Protein AF-0000000072867575 (afdb_homodimer)

Foldseek 3Di:
DAQQAQAAQAPRHGDALQRQQWWQFPVGRIHGNCCCVPPVVQADPPPRGGIDGDDRDDPVVCVVVNHHDDHHHDD/DAQQAQAAQAPRHGDALQRQQWWQFPVGRIHGNCCCVPPVNQADPPPRGGIDGDDRDDPVVCVVVNHHPDHHHDD

Organism: Klebsiella pneumoniae subsp. ozaenae (NCBI:txid574)

Solvent-accessible surface area (backbone atoms only — not comparable to full-atom values): 8091 Å² total; per-residue (Å²): 103,63,54,47,50,32,21,12,22,81,81,59,48,81,29,59,57,72,36,86,45,31,23,20,28,40,64,54,54,34,30,34,51,64,49,32,62,73,73,41,66,41,32,35,89,86,78,63,21,41,49,28,61,42,43,35,53,42,70,76,55,33,75,81,56,61,60,40,83,64,75,53,67,67,128,105,63,53,46,51,32,21,12,23,81,81,58,48,82,28,58,58,72,36,86,46,32,24,22,27,39,64,55,54,33,30,35,50,64,50,32,61,73,72,41,67,41,32,36,88,87,77,62,20,40,50,28,62,42,43,36,55,42,71,76,55,35,76,81,57,58,61,40,81,65,74,54,65,67,127

InterPro domains:
  IPR010696 Protein of unknown function DUF1272 [PF06906] (1-57)

Structure (mmCIF, N/CA/C/O backbone):
data_AF-0000000072867575-model_v1
#
loop_
_entity.id
_entity.type
_entity.pdbx_description
1 polymer 'Uncharacterized protein conserved in bacteria'
#
loop_
_atom_site.group_PDB
_atom_site.id
_atom_site.type_symbol
_atom_site.label_atom_id
_atom_site.label_alt_id
_atom_site.label_comp_id
_atom_site.label_asym_id
_atom_site.label_entity_id
_atom_site.label_seq_id
_atom_site.pdbx_PDB_ins_code
_atom_site.Cartn_x
_atom_site.Cartn_y
_atom_site.Cartn_z
_atom_site.occupancy
_atom_site.B_iso_or_equiv
_atom_site.auth_seq_id
_atom_site.auth_comp_id
_atom_site.auth_asym_id
_atom_site.auth_atom_id
_atom_site.pdbx_PDB_model_num
ATOM 1 N N . MET A 1 1 ? -1.032 -6.367 6.516 1 96.62 1 MET A N 1
ATOM 2 C CA . MET A 1 1 ? -2.285 -5.688 6.207 1 96.62 1 MET A CA 1
ATOM 3 C C . MET A 1 1 ? -2.162 -4.188 6.438 1 96.62 1 MET A C 1
ATOM 5 O O . MET A 1 1 ? -1.555 -3.754 7.418 1 96.62 1 MET A O 1
ATOM 9 N N . LEU A 1 2 ? -2.773 -3.406 5.559 1 98.5 2 LEU A N 1
ATOM 10 C CA . LEU A 1 2 ? -2.684 -1.954 5.668 1 98.5 2 LEU A CA 1
ATOM 11 C C . LEU A 1 2 ? -3.559 -1.441 6.809 1 98.5 2 LEU A C 1
ATOM 13 O O . LEU A 1 2 ? -4.656 -1.958 7.035 1 98.5 2 LEU A O 1
ATOM 17 N N . GLU A 1 3 ? -3.16 -0.381 7.344 1 98.44 3 GLU A N 1
ATOM 18 C CA . GLU A 1 3 ? -3.91 0.26 8.414 1 98.44 3 GLU A CA 1
ATOM 19 C C . GLU A 1 3 ? -5.117 1.021 7.871 1 98.44 3 GLU A C 1
ATOM 21 O O . GLU A 1 3 ? -6.145 1.131 8.547 1 98.44 3 GLU A O 1
ATOM 26 N N . LEU A 1 4 ? -5.004 1.574 6.684 1 98.62 4 LEU A N 1
ATOM 27 C CA . LEU A 1 4 ? -6.02 2.445 6.105 1 98.62 4 LEU A CA 1
ATOM 28 C C . LEU A 1 4 ? -6.293 3.639 7.016 1 98.62 4 LEU A C 1
ATOM 30 O O . LEU A 1 4 ? -7.43 3.848 7.445 1 98.62 4 LEU A O 1
ATOM 34 N N . ARG A 1 5 ? -5.285 4.48 7.172 1 98.5 5 ARG A N 1
ATOM 35 C CA . ARG A 1 5 ? -5.402 5.637 8.055 1 98.5 5 ARG A CA 1
ATOM 36 C C . ARG A 1 5 ? -6.488 6.59 7.566 1 98.5 5 ARG A C 1
ATOM 38 O O . ARG A 1 5 ? -6.637 6.805 6.363 1 98.5 5 ARG A O 1
ATOM 45 N N . PRO A 1 6 ? -7.168 7.164 8.5 1 98.69 6 PRO A N 1
ATOM 46 C CA . PRO A 1 6 ? -8.461 7.77 8.156 1 98.69 6 PRO A CA 1
ATOM 47 C C . PRO A 1 6 ? -8.328 9.211 7.676 1 98.69 6 PRO A C 1
ATOM 49 O O . PRO A 1 6 ? -9.32 9.836 7.309 1 98.69 6 PRO A O 1
ATOM 52 N N . ASN A 1 7 ? -7.129 9.773 7.641 1 98.88 7 ASN A N 1
ATOM 53 C CA . ASN A 1 7 ? -7.035 11.188 7.27 1 98.88 7 ASN A CA 1
ATOM 54 C C . ASN A 1 7 ? -5.723 11.484 6.551 1 98.88 7 ASN A C 1
ATOM 56 O O . ASN A 1 7 ? -4.742 10.758 6.707 1 98.88 7 ASN A O 1
ATOM 60 N N . CYS A 1 8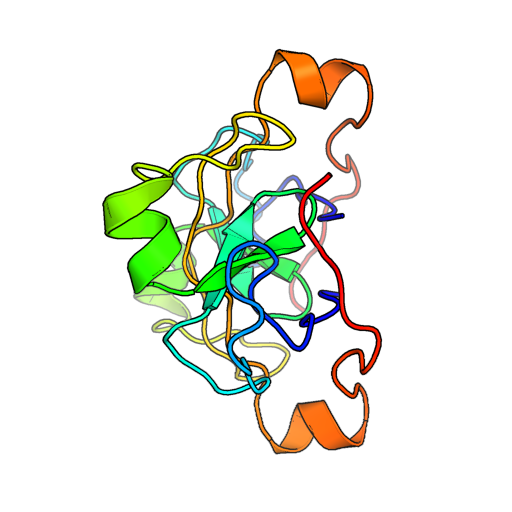 ? -5.746 12.586 5.758 1 98.81 8 CYS A N 1
ATOM 61 C CA . CYS A 1 8 ? -4.527 13.172 5.207 1 98.81 8 CYS A CA 1
ATOM 62 C C . CYS A 1 8 ? -3.654 13.758 6.312 1 98.81 8 CYS A C 1
ATOM 64 O O . CYS A 1 8 ? -4.109 14.602 7.086 1 98.81 8 CYS A O 1
ATOM 66 N N . GLU A 1 9 ? -2.525 13.383 6.324 1 98.62 9 GLU A N 1
ATOM 67 C CA . GLU A 1 9 ? -1.635 13.836 7.391 1 98.62 9 GLU A CA 1
ATOM 68 C C . GLU A 1 9 ? -1.229 15.297 7.184 1 98.62 9 GLU A C 1
ATOM 70 O O . GLU A 1 9 ? -0.688 15.93 8.094 1 98.62 9 GLU A O 1
ATOM 75 N N . CYS A 1 10 ? -1.498 15.805 6.031 1 97.94 10 CYS A N 1
ATOM 76 C CA . CYS A 1 10 ? -1.161 17.188 5.73 1 97.94 10 CYS A CA 1
ATOM 77 C C . CYS A 1 10 ? -2.311 18.125 6.094 1 97.94 10 CYS A C 1
ATOM 79 O O . CYS A 1 10 ? -2.133 19.062 6.875 1 97.94 10 CYS A O 1
ATOM 81 N N . CYS A 1 11 ? -3.48 17.922 5.59 1 98.31 11 CYS A N 1
ATOM 82 C CA . CYS A 1 11 ? -4.559 18.906 5.711 1 98.31 11 CYS A CA 1
ATOM 83 C C . CYS A 1 11 ? -5.691 18.359 6.574 1 98.31 11 CYS A C 1
ATOM 85 O O . CYS A 1 11 ? -6.707 19.031 6.766 1 98.31 11 CYS A O 1
ATOM 87 N N . ASP A 1 12 ? -5.688 17.109 7.012 1 98.38 12 ASP A N 1
ATOM 88 C CA . ASP A 1 12 ? -6.602 16.422 7.922 1 98.38 12 ASP A CA 1
ATOM 89 C C . ASP A 1 12 ? -7.922 16.094 7.227 1 98.38 12 ASP A C 1
ATOM 91 O O . ASP A 1 12 ? -8.922 15.797 7.883 1 98.38 12 ASP A O 1
ATOM 95 N N . LYS A 1 13 ? -7.941 16.25 5.949 1 98.44 13 LYS A N 1
ATOM 96 C CA . LYS A 1 13 ? -9.109 15.797 5.199 1 98.44 13 LYS A CA 1
ATOM 97 C C . LYS A 1 13 ? -9.438 14.344 5.523 1 98.44 13 LYS A C 1
ATOM 99 O O . LYS A 1 13 ? -8.539 13.508 5.629 1 98.44 13 LYS A O 1
ATOM 104 N N . ASP A 1 14 ? -10.789 14.062 5.695 1 98.69 14 ASP A N 1
ATOM 105 C CA . ASP A 1 14 ? -11.203 12.68 5.91 1 98.69 14 ASP A CA 1
ATOM 106 C C . ASP A 1 14 ? -10.922 11.82 4.68 1 98.69 14 ASP A C 1
ATOM 108 O O . ASP A 1 14 ? -11.25 12.211 3.557 1 98.69 14 ASP A O 1
ATOM 112 N N . LEU A 1 15 ? -10.352 10.703 4.906 1 98.75 15 LEU A N 1
ATOM 113 C CA . LEU A 1 15 ? -10.086 9.719 3.863 1 98.75 15 LEU A CA 1
ATOM 114 C C . LEU A 1 15 ? -10.641 8.352 4.25 1 98.75 15 LEU A C 1
ATOM 116 O O . LEU A 1 15 ? -9.906 7.496 4.75 1 98.75 15 LEU A O 1
ATOM 120 N N . PRO A 1 16 ? -11.953 8.172 4.008 1 98.12 16 PRO A N 1
ATOM 121 C CA . PRO A 1 16 ? -12.539 6.867 4.332 1 98.12 16 PRO A CA 1
ATOM 122 C C . PRO A 1 16 ? -11.859 5.715 3.59 1 98.12 16 PRO A C 1
ATOM 124 O O . PRO A 1 16 ? -11.117 5.945 2.631 1 98.12 16 PRO A O 1
ATOM 127 N N . PRO A 1 17 ? -12.047 4.492 4.051 1 97.38 17 PRO A N 1
ATOM 128 C CA . PRO A 1 17 ? -11.328 3.332 3.51 1 97.38 17 PRO A CA 1
ATOM 129 C C . PRO A 1 17 ? -11.578 3.129 2.018 1 97.38 17 PRO A C 1
ATOM 131 O O . PRO A 1 17 ? -10.727 2.566 1.32 1 97.38 17 PRO A O 1
ATOM 134 N N . ASP A 1 18 ? -12.664 3.615 1.521 1 96.38 18 ASP A N 1
ATOM 135 C CA . ASP A 1 18 ? -12.992 3.387 0.117 1 96.38 18 ASP A CA 1
ATOM 136 C C . ASP A 1 18 ? -12.664 4.617 -0.73 1 96.38 18 ASP A C 1
ATOM 138 O O . ASP A 1 18 ? -13.055 4.691 -1.897 1 96.38 18 ASP A O 1
ATOM 142 N N . SER A 1 19 ? -12.008 5.559 -0.121 1 97.19 19 SER A N 1
ATOM 143 C CA . SER A 1 19 ? -11.688 6.785 -0.849 1 97.19 19 SER A CA 1
ATOM 144 C C . SER A 1 19 ? -10.672 6.52 -1.956 1 97.19 19 SER A C 1
ATOM 146 O O . SER A 1 19 ? -9.609 5.945 -1.707 1 97.19 19 SER A O 1
ATOM 148 N N . P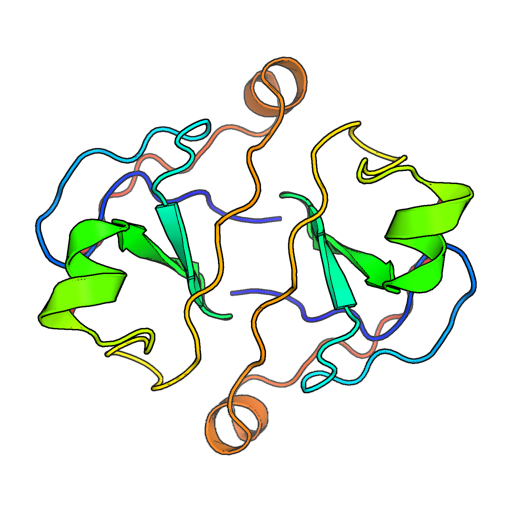RO A 1 20 ? -10.969 6.926 -3.152 1 96.75 20 PRO A N 1
ATOM 149 C CA . PRO A 1 20 ? -9.969 6.852 -4.215 1 96.75 20 PRO A CA 1
ATOM 150 C C . PRO A 1 20 ? -8.938 7.98 -4.141 1 96.75 20 PRO A C 1
ATOM 152 O O . PRO A 1 20 ? -8.031 8.047 -4.973 1 96.75 20 PRO A O 1
ATOM 155 N N . GLU A 1 21 ? -9.039 8.812 -3.104 1 98.44 21 GLU A N 1
ATOM 156 C CA . GLU A 1 21 ? -8.227 10.023 -3.014 1 98.44 21 GLU A CA 1
ATOM 157 C C . GLU A 1 21 ? -7.062 9.844 -2.047 1 98.44 21 GLU A C 1
ATOM 159 O O . GLU A 1 21 ? -6.297 10.781 -1.803 1 98.44 21 GLU A O 1
ATOM 164 N N . ALA A 1 22 ? -6.988 8.695 -1.517 1 98.88 22 ALA A N 1
ATOM 165 C CA . ALA A 1 22 ? -5.934 8.438 -0.538 1 98.88 22 ALA A CA 1
ATOM 166 C C . ALA A 1 22 ? -4.688 7.867 -1.208 1 98.88 22 ALA A C 1
ATOM 168 O O . ALA A 1 22 ? -4.785 6.988 -2.068 1 98.88 22 ALA A O 1
ATOM 169 N N . PHE A 1 23 ? -3.543 8.391 -0.826 1 98.88 23 PHE A N 1
ATOM 170 C CA . PHE A 1 23 ? -2.238 7.949 -1.306 1 98.88 23 PHE A CA 1
ATOM 171 C C . PHE A 1 23 ? -1.326 7.586 -0.139 1 98.88 23 PHE A C 1
ATOM 173 O O . PHE A 1 23 ? -1.324 8.273 0.888 1 98.88 23 PHE A O 1
ATOM 180 N N . ILE A 1 24 ? -0.522 6.504 -0.34 1 98.88 24 ILE A N 1
ATOM 181 C CA . ILE A 1 24 ? 0.326 6.055 0.759 1 98.88 24 ILE A CA 1
ATOM 182 C C . ILE A 1 24 ? 1.749 5.828 0.253 1 98.88 24 ILE A C 1
ATOM 184 O O . ILE A 1 24 ? 1.954 5.52 -0.922 1 98.88 24 ILE A O 1
ATOM 188 N N . CYS A 1 25 ? 2.689 6.062 1.108 1 98.5 25 CYS A N 1
ATOM 189 C CA . CYS A 1 25 ? 4.051 5.582 0.891 1 98.5 25 CYS A CA 1
ATOM 190 C C . CYS A 1 25 ? 4.246 4.203 1.511 1 98.5 25 CYS A C 1
ATOM 192 O O . CYS A 1 25 ? 3.301 3.609 2.027 1 98.5 25 CYS A O 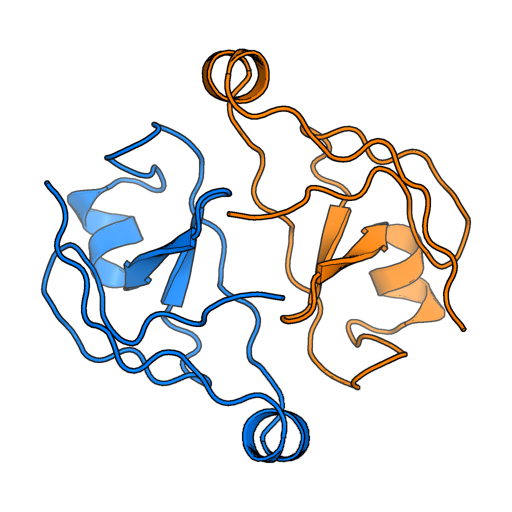1
ATOM 194 N N . SER A 1 26 ? 5.441 3.684 1.539 1 98.56 26 SER A N 1
ATOM 195 C CA . SER A 1 26 ? 5.727 2.338 2.023 1 98.56 26 SER A CA 1
ATOM 196 C C . SER A 1 26 ? 5.562 2.25 3.537 1 98.56 26 SER A C 1
ATOM 198 O O . SER A 1 26 ? 5.488 1.153 4.098 1 98.56 26 SER A O 1
ATOM 200 N N . PHE A 1 27 ? 5.512 3.363 4.246 1 98.25 27 PHE A N 1
ATOM 201 C CA . PHE A 1 27 ? 5.309 3.381 5.691 1 98.25 27 PHE A CA 1
ATOM 202 C C . PHE A 1 27 ? 3.861 3.725 6.027 1 98.25 27 PHE A C 1
ATOM 204 O O . PHE A 1 27 ? 3.516 3.898 7.199 1 98.25 27 PHE A O 1
ATOM 211 N N . GLU A 1 28 ? 3.061 3.93 5.02 1 98.44 28 GLU A N 1
ATOM 212 C CA . GLU A 1 28 ? 1.614 4.121 5.078 1 98.44 28 GLU A CA 1
ATOM 213 C C . GLU A 1 28 ? 1.262 5.516 5.59 1 98.44 28 GLU A C 1
ATOM 215 O O . GLU A 1 28 ? 0.2 5.715 6.184 1 98.44 28 GLU A O 1
ATOM 220 N N . CYS A 1 29 ? 2.287 6.41 5.543 1 98.44 29 CYS A N 1
ATOM 221 C CA . CYS A 1 29 ? 1.81 7.789 5.629 1 98.44 29 CYS A CA 1
ATOM 222 C C . CYS A 1 29 ? 0.711 8.047 4.605 1 98.44 29 CYS A C 1
ATOM 224 O O . CYS A 1 29 ? 0.799 7.594 3.463 1 98.44 29 CYS A O 1
ATOM 226 N N . THR A 1 30 ? -0.299 8.703 5.004 1 98.75 30 THR A N 1
ATOM 227 C CA . THR A 1 30 ? -1.482 8.844 4.16 1 98.75 30 THR A CA 1
ATOM 228 C C . THR A 1 30 ? -1.754 10.305 3.844 1 98.75 30 THR A C 1
ATOM 230 O O . THR A 1 30 ? -1.829 11.141 4.75 1 98.75 30 THR A O 1
ATOM 233 N N . PHE A 1 31 ? -1.891 10.555 2.605 1 98.75 31 PHE A N 1
ATOM 234 C CA . PHE A 1 31 ? -2.139 11.914 2.127 1 98.75 31 PHE A CA 1
ATOM 235 C C . PHE A 1 31 ? -3.254 11.93 1.091 1 98.75 31 PHE A C 1
ATOM 237 O O . PHE A 1 31 ? -3.486 10.93 0.406 1 98.75 31 PHE A O 1
ATOM 244 N N . CYS A 1 32 ? -3.947 13.055 0.982 1 98.88 32 CYS A N 1
ATOM 245 C CA . CYS A 1 32 ? -4.992 13.148 -0.032 1 98.88 32 CYS A CA 1
ATOM 246 C C . CYS A 1 32 ? -4.402 13.547 -1.382 1 98.88 32 CYS A C 1
ATOM 248 O O . CYS A 1 32 ? -3.279 14.047 -1.451 1 98.88 32 CYS A O 1
ATOM 250 N N . ARG A 1 33 ? -5.156 13.312 -2.387 1 98.81 33 ARG A N 1
ATOM 251 C CA . ARG A 1 33 ? -4.723 13.586 -3.752 1 98.81 33 ARG A CA 1
ATOM 252 C C . ARG A 1 33 ? -4.254 15.031 -3.895 1 98.81 33 ARG A C 1
ATOM 254 O O . ARG A 1 33 ? -3.205 15.297 -4.488 1 98.81 33 ARG A O 1
ATOM 261 N N . ASP A 1 34 ? -4.98 15.953 -3.383 1 98.69 34 ASP A N 1
ATOM 262 C CA . ASP A 1 34 ? -4.648 17.359 -3.535 1 98.69 34 ASP A CA 1
ATOM 263 C C . ASP A 1 34 ? -3.301 17.688 -2.896 1 98.69 34 ASP A C 1
ATOM 265 O O . ASP A 1 34 ? -2.443 18.312 -3.521 1 98.69 34 ASP A O 1
ATOM 269 N N . CYS A 1 35 ? -3.109 17.328 -1.675 1 98.56 35 CYS A N 1
ATOM 270 C CA . CYS A 1 35 ? -1.833 17.578 -1.012 1 98.56 35 CYS A CA 1
ATOM 271 C C . CYS A 1 35 ? -0.696 16.875 -1.736 1 98.56 35 CYS A C 1
ATOM 273 O O . CYS A 1 35 ? 0.375 17.453 -1.937 1 98.56 35 CYS A O 1
ATOM 275 N N . MET A 1 36 ? -0.957 15.602 -2.059 1 98.38 36 MET A N 1
ATOM 276 C CA . MET A 1 36 ? 0.046 14.828 -2.777 1 98.38 36 MET A CA 1
ATOM 277 C C . MET A 1 36 ? 0.473 15.539 -4.059 1 98.38 36 MET A C 1
ATOM 279 O O . MET A 1 36 ? 1.664 15.609 -4.363 1 98.38 36 MET A O 1
ATOM 283 N N . THR A 1 37 ? -0.457 16.125 -4.797 1 98.5 37 THR A N 1
ATOM 284 C CA . THR A 1 37 ? -0.179 16.719 -6.102 1 98.5 37 THR A CA 1
ATOM 285 C C . THR A 1 37 ? 0.369 18.125 -5.949 1 98.5 37 THR A C 1
ATOM 287 O O . THR A 1 37 ? 1.324 18.516 -6.633 1 98.5 37 THR A O 1
ATOM 290 N N . THR A 1 38 ? -0.133 18.891 -5.055 1 98.19 38 THR A N 1
ATOM 291 C CA . THR A 1 38 ? 0.124 20.328 -5.078 1 98.19 38 THR A CA 1
ATOM 292 C C . THR A 1 38 ? 1.17 20.703 -4.035 1 98.19 38 THR A C 1
ATOM 294 O O . THR A 1 38 ? 1.902 21.672 -4.211 1 98.19 38 THR A O 1
ATOM 297 N N . ARG A 1 39 ? 1.234 20.031 -2.949 1 97.44 39 ARG A N 1
ATOM 298 C CA . ARG A 1 39 ? 2.125 20.422 -1.86 1 97.44 39 ARG A CA 1
ATOM 299 C C . ARG A 1 39 ? 3.34 19.5 -1.791 1 97.44 39 ARG A C 1
ATOM 30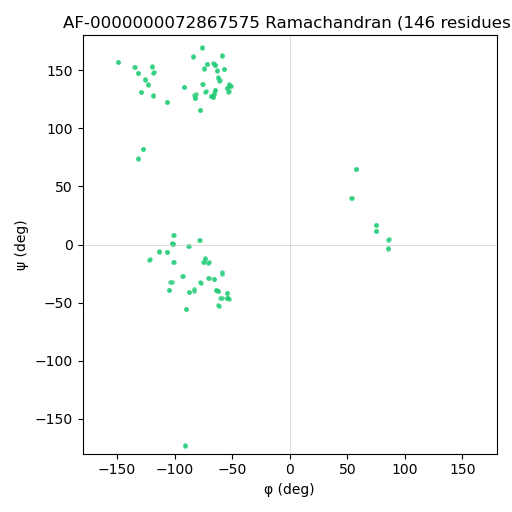1 O O . ARG A 1 39 ? 4.449 19.953 -1.491 1 97.44 39 ARG A O 1
ATOM 308 N N . LEU A 1 40 ? 3.102 18.25 -2.01 1 97.62 40 LEU A N 1
ATOM 309 C CA . LEU A 1 40 ? 4.133 17.25 -1.722 1 97.62 40 LEU A CA 1
ATOM 310 C C . LEU A 1 40 ? 4.848 16.828 -3 1 97.62 40 LEU A C 1
ATOM 312 O O . LEU A 1 40 ? 5.918 16.219 -2.943 1 97.62 40 LEU A O 1
ATOM 316 N N . ASN A 1 41 ? 4.27 17.141 -4.098 1 98 41 ASN A N 1
ATOM 317 C CA . ASN A 1 41 ? 4.816 16.797 -5.406 1 98 41 ASN A CA 1
ATOM 318 C C . ASN A 1 41 ? 5.117 15.312 -5.523 1 98 41 ASN A C 1
ATOM 320 O O . ASN A 1 41 ? 6.199 14.93 -5.977 1 98 41 ASN A O 1
ATOM 324 N N . GLY A 1 42 ? 4.266 14.484 -4.992 1 98.19 42 GLY A N 1
ATOM 325 C CA . GLY A 1 42 ? 4.312 13.039 -5.195 1 98.19 42 GLY A CA 1
ATOM 326 C C . GLY A 1 42 ? 5.234 12.336 -4.219 1 98.19 42 GLY A C 1
ATOM 327 O O . GLY A 1 42 ? 5.422 11.117 -4.305 1 98.19 42 GLY A O 1
ATOM 328 N N . HIS A 1 43 ? 5.797 13.062 -3.27 1 97.81 43 HIS A N 1
ATOM 329 C CA . HIS A 1 43 ? 6.758 12.445 -2.361 1 97.81 43 HIS A CA 1
ATOM 330 C C . HIS A 1 43 ? 6.328 12.609 -0.908 1 97.81 43 HIS A C 1
ATOM 332 O O . HIS A 1 43 ? 5.844 13.672 -0.515 1 97.81 43 HIS A O 1
ATOM 338 N N . CYS A 1 44 ? 6.488 11.57 -0.212 1 97.44 44 CYS A N 1
ATOM 339 C CA . CYS A 1 44 ? 6.199 11.617 1.217 1 97.44 44 CYS A CA 1
ATOM 340 C C . CYS A 1 44 ? 7.168 12.539 1.941 1 97.44 44 CYS A C 1
ATOM 342 O O . CYS A 1 44 ? 8.383 12.391 1.82 1 97.44 44 CYS A O 1
ATOM 344 N N . PRO A 1 45 ? 6.637 13.461 2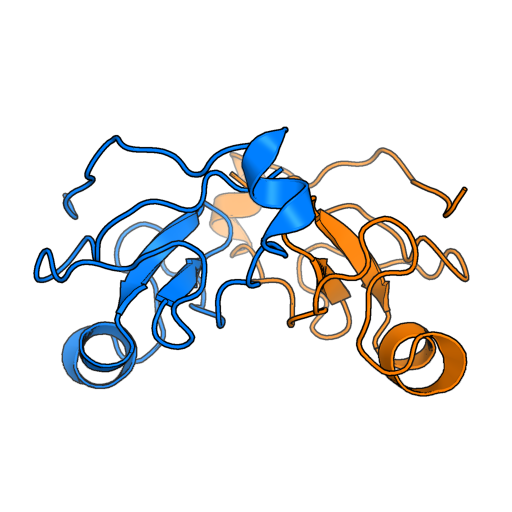.744 1 96.5 45 PRO A N 1
ATOM 345 C CA . PRO A 1 45 ? 7.547 14.383 3.426 1 96.5 45 PRO A CA 1
ATOM 346 C C . PRO A 1 45 ? 8.297 13.727 4.586 1 96.5 45 PRO A C 1
ATOM 348 O O . PRO A 1 45 ? 9.266 14.289 5.094 1 96.5 45 PRO A O 1
ATOM 351 N N . ASN A 1 46 ? 7.832 12.578 5.02 1 94.62 46 ASN A N 1
ATOM 352 C CA . ASN A 1 46 ? 8.43 11.906 6.172 1 94.62 46 ASN A CA 1
ATOM 353 C C . ASN A 1 46 ? 9.594 11.016 5.758 1 94.62 46 ASN A C 1
ATOM 355 O O . ASN A 1 46 ? 10.641 11.023 6.402 1 94.62 46 ASN A O 1
ATOM 359 N N . CYS A 1 47 ? 9.523 10.305 4.699 1 94.06 47 CYS A N 1
ATOM 360 C CA . CYS A 1 47 ? 10.547 9.328 4.344 1 94.06 47 CYS A CA 1
ATOM 361 C C . CYS A 1 47 ? 11.141 9.641 2.973 1 94.06 47 CYS A C 1
ATOM 363 O O . CYS A 1 47 ? 12.133 9.031 2.568 1 94.06 47 CYS A O 1
ATOM 365 N N . GLY A 1 48 ? 10.492 10.523 2.223 1 94.56 48 GLY A N 1
ATOM 366 C CA . GLY A 1 48 ? 10.984 10.898 0.907 1 94.56 48 GLY A CA 1
ATOM 367 C C . GLY A 1 48 ? 10.531 9.953 -0.19 1 94.56 48 GLY A C 1
ATOM 368 O O . GLY A 1 48 ? 10.852 10.156 -1.363 1 94.56 48 GLY A O 1
ATOM 369 N N . GLY A 1 49 ? 9.844 8.914 0.165 1 96.5 49 GLY A N 1
ATOM 370 C CA . GLY A 1 49 ? 9.414 7.922 -0.811 1 96.5 49 GLY A CA 1
ATOM 371 C C . GLY A 1 49 ? 8.242 8.383 -1.656 1 96.5 49 GLY A C 1
ATOM 372 O O . GLY A 1 49 ? 7.668 9.445 -1.404 1 96.5 49 GLY A O 1
ATOM 373 N N . GLU A 1 50 ? 7.984 7.625 -2.652 1 98.06 50 GLU A N 1
ATOM 374 C CA . GLU A 1 50 ? 6.871 7.977 -3.527 1 98.06 50 GLU A CA 1
ATOM 375 C C . GLU A 1 50 ? 5.531 7.746 -2.836 1 98.06 50 GLU A C 1
ATOM 377 O O . GLU A 1 50 ? 5.441 6.961 -1.891 1 98.06 50 GLU A O 1
ATOM 382 N N . LEU A 1 51 ? 4.535 8.438 -3.266 1 98.5 51 LEU A N 1
ATOM 383 C CA . LEU A 1 51 ? 3.145 8.242 -2.865 1 98.5 51 LEU A CA 1
ATOM 384 C C . LEU A 1 51 ? 2.342 7.59 -3.986 1 98.5 51 LEU A C 1
ATOM 386 O O . LEU A 1 51 ? 2.322 8.094 -5.113 1 98.5 51 LEU A O 1
ATOM 390 N N . VAL A 1 52 ? 1.737 6.465 -3.721 1 98.81 52 VAL A N 1
ATOM 391 C CA . VAL A 1 52 ? 0.905 5.73 -4.668 1 98.81 52 VAL A CA 1
ATOM 392 C C . VAL A 1 52 ? -0.513 5.598 -4.117 1 98.81 52 VAL A C 1
ATOM 394 O O . VAL A 1 52 ? -0.726 5.684 -2.906 1 98.81 52 VAL A O 1
ATOM 397 N N . ARG A 1 53 ? -1.5 5.469 -5.055 1 98.81 53 ARG A N 1
ATOM 398 C CA . ARG A 1 53 ? -2.883 5.336 -4.605 1 98.81 53 ARG A CA 1
ATOM 399 C C . ARG A 1 53 ? -3.031 4.18 -3.623 1 98.81 53 ARG A C 1
ATOM 401 O O . ARG A 1 53 ? -2.439 3.115 -3.816 1 98.81 53 ARG A O 1
ATOM 408 N N . ARG A 1 54 ? -3.744 4.445 -2.547 1 98.88 54 ARG A N 1
ATOM 409 C CA . ARG A 1 54 ? -4.012 3.412 -1.551 1 98.88 54 ARG A CA 1
ATOM 410 C C . ARG A 1 54 ? -5.035 2.404 -2.068 1 98.88 54 ARG A C 1
ATOM 412 O O . ARG A 1 54 ? -6.098 2.787 -2.564 1 98.88 54 ARG A O 1
ATOM 419 N N . PRO A 1 55 ? -4.691 1.135 -1.91 1 98.56 55 PRO A N 1
ATOM 420 C CA . PRO A 1 55 ? -5.742 0.187 -2.281 1 98.56 55 PRO A CA 1
ATOM 421 C C . PRO A 1 55 ? -7.008 0.347 -1.438 1 98.56 55 PRO A C 1
ATOM 423 O O . PRO A 1 55 ? -6.918 0.595 -0.232 1 98.56 55 PRO A O 1
ATOM 426 N N . VAL A 1 56 ? -8.125 0.209 -2.098 1 97.56 56 VAL A N 1
ATOM 427 C CA . VAL A 1 56 ? -9.406 0.189 -1.395 1 97.56 56 VAL A CA 1
ATOM 428 C C . VAL A 1 56 ? -9.664 -1.208 -0.836 1 97.56 56 VAL A C 1
ATOM 430 O O . VAL A 1 56 ? -9.477 -2.207 -1.533 1 97.56 56 VAL A O 1
ATOM 433 N N . ARG A 1 57 ? -9.992 -1.316 0.436 1 97.25 57 ARG A N 1
ATOM 434 C CA . ARG A 1 57 ? -10.438 -2.582 1.008 1 97.25 57 ARG A CA 1
ATOM 435 C C . ARG A 1 57 ? -11.922 -2.807 0.743 1 97.25 57 ARG A C 1
ATOM 437 O O . ARG A 1 57 ? -12.758 -1.961 1.079 1 97.25 57 ARG A O 1
ATOM 444 N N . PRO A 1 58 ? -12.242 -4.004 0.129 1 96.62 58 PRO A N 1
ATOM 445 C CA . PRO A 1 58 ? -13.664 -4.238 -0.145 1 96.62 58 PRO A CA 1
ATOM 446 C C . PRO A 1 58 ? -14.523 -4.168 1.112 1 96.62 58 PRO A C 1
ATOM 448 O O . PRO A 1 58 ? -14.078 -4.551 2.197 1 96.62 58 PRO A O 1
ATOM 451 N N . GLU A 1 59 ? -15.812 -3.762 0.932 1 96.12 59 GLU A N 1
ATOM 452 C CA . GLU A 1 59 ? -16.75 -3.549 2.031 1 96.12 59 GLU A CA 1
ATOM 453 C C . GLU A 1 59 ? -16.859 -4.785 2.918 1 96.12 59 GLU A C 1
ATOM 455 O O . GLU A 1 59 ? -16.812 -4.68 4.145 1 96.12 59 GLU A O 1
ATOM 460 N N . GLU A 1 60 ? -16.984 -5.93 2.232 1 95.31 60 GLU A N 1
ATOM 461 C CA . GLU A 1 60 ? -17.125 -7.172 2.984 1 95.31 60 GLU A CA 1
ATOM 462 C C . GLU A 1 60 ? -15.891 -7.441 3.844 1 95.31 60 GLU A C 1
ATOM 464 O O . GLU A 1 60 ? -16.016 -7.914 4.977 1 95.31 60 GLU A O 1
ATOM 469 N N . ALA A 1 61 ? -14.711 -7.168 3.316 1 96.56 61 ALA A N 1
ATOM 470 C CA . ALA A 1 61 ? -13.469 -7.387 4.051 1 96.56 61 ALA A CA 1
ATOM 471 C C . ALA A 1 61 ? -13.32 -6.379 5.188 1 96.56 61 ALA A C 1
ATOM 473 O O . ALA A 1 61 ? -12.711 -6.68 6.219 1 96.56 61 ALA A O 1
ATOM 474 N N . LEU A 1 62 ? -13.898 -5.184 5.039 1 96.94 62 LEU A N 1
ATOM 475 C CA . LEU A 1 62 ? -13.812 -4.129 6.047 1 96.94 62 LEU A CA 1
ATOM 476 C C . LEU A 1 62 ? -14.531 -4.547 7.328 1 96.94 62 LEU A C 1
ATOM 478 O O . LEU A 1 62 ? -14.148 -4.125 8.422 1 96.94 62 LEU A O 1
ATOM 482 N N . ARG A 1 63 ? -15.547 -5.359 7.246 1 96.19 63 ARG A N 1
ATOM 483 C CA . ARG A 1 63 ? -16.312 -5.816 8.406 1 96.19 63 ARG A CA 1
ATOM 484 C C . ARG A 1 63 ? -15.438 -6.648 9.344 1 96.19 63 ARG A C 1
ATOM 486 O O . ARG A 1 63 ? -15.531 -6.527 10.562 1 96.19 63 ARG A O 1
ATOM 493 N N . ARG A 1 64 ? -14.586 -7.461 8.797 1 96.19 64 ARG A N 1
ATOM 494 C CA . ARG A 1 64 ? -13.75 -8.367 9.562 1 96.19 64 ARG A CA 1
ATOM 495 C C . ARG A 1 64 ? -12.391 -7.738 9.867 1 96.19 64 ARG A C 1
ATOM 497 O O . ARG A 1 64 ? -11.719 -8.133 10.82 1 96.19 64 ARG A O 1
ATOM 504 N N . HIS A 1 65 ? -11.914 -6.836 9.062 1 97.62 65 HIS A N 1
ATOM 505 C CA . HIS A 1 65 ? -10.633 -6.145 9.172 1 97.62 65 HIS A CA 1
ATOM 506 C C . HIS A 1 65 ? -10.805 -4.637 9.008 1 97.62 65 HIS A C 1
ATOM 508 O O . HIS A 1 65 ? -10.43 -4.074 7.98 1 97.62 65 HIS A O 1
ATOM 514 N N . PRO A 1 66 ? -11.328 -3.979 9.977 1 97.94 66 PRO A N 1
ATOM 515 C CA . PRO A 1 66 ? -11.711 -2.568 9.867 1 97.94 66 PRO A CA 1
ATOM 516 C C . PRO A 1 66 ? -10.508 -1.645 9.68 1 97.94 66 PRO A C 1
ATOM 518 O O . PRO A 1 66 ? -9.383 -2.014 10.023 1 97.94 66 PRO A O 1
ATOM 521 N N . ALA A 1 67 ? -10.781 -0.473 9.062 1 98.38 67 ALA A N 1
ATOM 522 C CA . ALA A 1 67 ? -9.797 0.595 8.945 1 98.38 67 ALA A CA 1
ATOM 523 C C . ALA A 1 67 ? -9.422 1.15 10.312 1 98.38 67 ALA A C 1
ATOM 525 O O . ALA A 1 67 ? -10.188 1.037 11.273 1 98.38 67 ALA A O 1
ATOM 526 N N . SER A 1 68 ? -8.188 1.699 10.336 1 98.5 68 SER A N 1
ATOM 527 C CA . SER A 1 68 ? -7.789 2.41 11.547 1 98.5 68 SER A CA 1
ATOM 528 C C . SER A 1 68 ? -8.68 3.621 11.797 1 98.5 68 SER A C 1
ATOM 530 O O . SER A 1 68 ? -9.172 4.246 10.852 1 98.5 68 SER A O 1
ATOM 532 N N . THR A 1 69 ? -8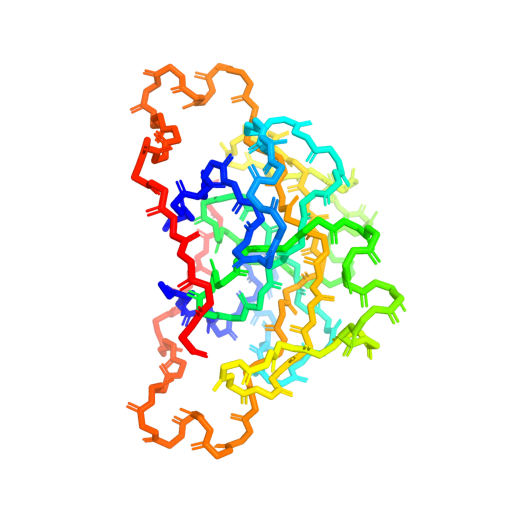.875 3.979 13.031 1 98 69 THR A N 1
ATOM 533 C CA . THR A 1 69 ? -9.594 5.195 13.391 1 98 69 THR A CA 1
ATOM 534 C C . THR A 1 69 ? -8.633 6.262 13.906 1 98 69 THR A C 1
ATOM 536 O O . THR A 1 69 ? -9.039 7.387 14.195 1 98 69 THR A O 1
ATOM 539 N N . LEU A 1 70 ? -7.375 5.91 14.07 1 97.81 70 LEU A N 1
ATOM 540 C CA . LEU A 1 70 ? -6.387 6.816 14.633 1 97.81 70 LEU A CA 1
ATOM 541 C C . LEU A 1 70 ? -5.926 7.836 13.594 1 97.81 70 LEU A C 1
ATOM 543 O O . LEU A 1 70 ? -5.297 7.473 12.602 1 97.81 70 LEU A O 1
ATOM 547 N N . ARG A 1 71 ? -6.215 9.117 13.844 1 97.75 71 ARG A N 1
ATOM 548 C CA . ARG A 1 71 ? -5.773 10.195 12.969 1 97.75 71 ARG A CA 1
ATOM 549 C C . ARG A 1 71 ? -4.293 10.492 13.164 1 97.75 71 ARG A C 1
ATOM 551 O O . ARG A 1 71 ? -3.789 10.453 14.289 1 97.75 71 ARG A O 1
ATOM 558 N N . ARG A 1 72 ? -3.625 10.711 12.031 1 97.12 72 ARG A N 1
ATOM 559 C CA . ARG A 1 72 ? -2.209 11.055 12.039 1 97.12 72 ARG A CA 1
ATOM 560 C C . ARG A 1 72 ? -1.98 12.438 11.422 1 97.12 72 ARG A C 1
ATOM 562 O O . ARG A 1 72 ? -2.729 12.859 10.539 1 97.12 72 ARG A O 1
ATOM 569 N N . HIS A 1 73 ? -0.958 13.133 11.945 1 94.62 73 HIS A N 1
ATOM 570 C CA . HIS A 1 73 ? -0.553 14.43 11.422 1 94.62 73 HIS A CA 1
ATOM 571 C C . HIS A 1 73 ? 0.947 14.477 11.148 1 94.62 73 HIS A C 1
ATOM 573 O O . HIS A 1 73 ? 1.734 13.875 11.883 1 94.62 73 HIS A O 1
ATOM 579 N N . ALA A 1 74 ? 1.211 14.977 9.906 1 81.81 74 ALA A N 1
ATOM 580 C CA . ALA A 1 74 ? 2.617 15.086 9.523 1 81.81 74 ALA A CA 1
ATOM 581 C C . ALA A 1 74 ? 3.41 15.867 10.57 1 81.81 74 ALA A C 1
ATOM 583 O O . ALA A 1 74 ? 2.891 16.812 11.172 1 81.81 74 ALA A O 1
ATOM 584 N N . GLN A 1 75 ? 4.59 15.203 10.938 1 67 75 GLN A N 1
ATOM 585 C CA . GLN A 1 75 ? 5.465 15.891 11.883 1 67 75 GLN A CA 1
ATOM 586 C C . GLN A 1 75 ? 6.301 16.953 11.188 1 67 75 GLN A C 1
ATOM 588 O O . GLN A 1 75 ? 6.594 16.844 10 1 67 75 GLN A O 1
ATOM 593 N N . MET B 1 1 ? 3.49 -0.074 8.445 1 96.62 1 MET B N 1
ATOM 594 C CA . MET B 1 1 ? 4.543 -0.202 7.441 1 96.62 1 MET B CA 1
ATOM 595 C C . MET B 1 1 ? 4.328 -1.443 6.582 1 96.62 1 MET B C 1
ATOM 597 O O . MET B 1 1 ? 3.953 -2.5 7.094 1 96.62 1 MET B O 1
ATOM 601 N N . LEU B 1 2 ? 4.609 -1.312 5.289 1 98.5 2 LEU B N 1
ATOM 602 C CA . LEU B 1 2 ? 4.398 -2.432 4.379 1 98.5 2 LEU B CA 1
ATOM 603 C C . LEU B 1 2 ? 5.469 -3.498 4.566 1 98.5 2 LEU B C 1
ATOM 605 O O . LEU B 1 2 ? 6.637 -3.174 4.809 1 98.5 2 LEU B O 1
ATOM 609 N N . GLU B 1 3 ? 5.109 -4.664 4.285 1 98.44 3 GLU B N 1
ATOM 610 C CA . GLU B 1 3 ? 6.039 -5.789 4.371 1 98.44 3 GLU B CA 1
ATOM 611 C C . GLU B 1 3 ? 6.977 -5.82 3.168 1 98.44 3 GLU B C 1
ATOM 613 O O . GLU B 1 3 ? 8.125 -6.262 3.281 1 98.44 3 GLU B O 1
ATOM 618 N N . LEU B 1 4 ? 6.508 -5.387 2.018 1 98.62 4 LEU B N 1
ATOM 619 C CA . LEU B 1 4 ? 7.25 -5.492 0.764 1 98.62 4 LEU B CA 1
ATOM 620 C C . LEU B 1 4 ? 7.617 -6.941 0.471 1 98.62 4 LEU B C 1
ATOM 622 O O . LEU B 1 4 ? 8.797 -7.27 0.327 1 98.62 4 LEU B O 1
ATOM 626 N N . ARG B 1 5 ? 6.602 -7.75 0.243 1 98.44 5 ARG B N 1
ATOM 627 C CA . ARG B 1 5 ? 6.812 -9.172 -0.007 1 98.44 5 ARG B CA 1
ATOM 628 C C . ARG B 1 5 ? 7.633 -9.391 -1.274 1 98.44 5 ARG B C 1
ATOM 630 O O . ARG B 1 5 ? 7.445 -8.68 -2.27 1 98.44 5 ARG B O 1
ATOM 637 N N . PRO B 1 6 ? 8.453 -10.391 -1.229 1 98.69 6 PRO B N 1
ATOM 638 C CA . PRO B 1 6 ? 9.547 -10.438 -2.203 1 98.69 6 PRO B CA 1
ATOM 639 C C . PRO B 1 6 ? 9.148 -11.141 -3.496 1 98.69 6 PRO B C 1
ATOM 641 O O . PRO B 1 6 ? 9.953 -11.234 -4.426 1 98.69 6 PRO B O 1
ATOM 644 N N . ASN B 1 7 ? 7.93 -11.641 -3.615 1 98.88 7 ASN B N 1
ATOM 645 C CA . ASN B 1 7 ? 7.602 -12.391 -4.82 1 98.88 7 ASN B CA 1
ATOM 646 C C . ASN B 1 7 ? 6.125 -12.25 -5.184 1 98.88 7 ASN B C 1
ATOM 648 O O . ASN B 1 7 ? 5.297 -11.953 -4.32 1 98.88 7 ASN B O 1
ATOM 652 N N . CYS B 1 8 ? 5.828 -12.477 -6.492 1 98.81 8 CYS B N 1
ATOM 653 C CA . CYS B 1 8 ? 4.453 -12.633 -6.957 1 98.81 8 CYS B CA 1
ATOM 654 C C . CYS B 1 8 ? 3.836 -13.914 -6.402 1 98.81 8 CYS B C 1
ATOM 656 O O . CYS B 1 8 ? 4.383 -15 -6.59 1 98.81 8 CYS B O 1
ATOM 658 N N . GLU B 1 9 ? 2.789 -13.773 -5.844 1 98.62 9 GLU B N 1
ATOM 659 C CA . GLU B 1 9 ? 2.158 -14.93 -5.219 1 98.62 9 GLU B CA 1
ATOM 660 C C . GLU B 1 9 ? 1.557 -15.867 -6.266 1 98.62 9 GLU B C 1
ATOM 662 O O . GLU B 1 9 ? 1.199 -17 -5.957 1 98.62 9 GLU B O 1
ATOM 667 N N . CYS B 1 10 ? 1.481 -15.391 -7.469 1 97.94 10 CYS B N 1
ATOM 668 C CA . CYS B 1 10 ? 0.935 -16.203 -8.555 1 97.94 10 CYS B CA 1
ATOM 669 C C . CYS B 1 10 ? 2.033 -17 -9.25 1 97.94 10 CYS B C 1
ATOM 671 O O . CYS B 1 10 ? 1.959 -18.219 -9.336 1 97.94 10 CYS B O 1
ATOM 673 N N . CYS B 1 11 ? 3.051 -16.391 -9.742 1 98.31 11 CYS B N 1
ATOM 674 C CA . CYS B 1 11 ? 4.016 -17.047 -10.617 1 98.31 11 CYS B CA 1
ATOM 675 C C . CYS B 1 11 ? 5.383 -17.141 -9.945 1 98.31 11 CYS B C 1
ATOM 677 O O . CYS B 1 11 ? 6.336 -17.641 -10.547 1 98.31 11 CYS B O 1
ATOM 679 N N . ASP B 1 12 ? 5.621 -16.562 -8.773 1 98.38 12 ASP B N 1
ATOM 680 C CA . ASP B 1 12 ? 6.805 -16.609 -7.922 1 98.38 12 ASP B CA 1
ATOM 681 C C . ASP B 1 12 ? 7.93 -15.758 -8.492 1 98.38 12 ASP B C 1
ATOM 683 O O . ASP B 1 12 ? 9.086 -15.891 -8.094 1 98.38 12 ASP B O 1
ATOM 687 N N . LYS B 1 13 ? 7.605 -14.969 -9.461 1 98.44 13 LYS B N 1
ATOM 688 C CA . LYS B 1 13 ? 8.586 -14 -9.945 1 98.44 13 LYS B CA 1
ATOM 689 C C . LYS B 1 13 ? 9.141 -13.156 -8.797 1 98.44 13 LYS B C 1
ATOM 691 O O . LYS B 1 13 ? 8.391 -12.734 -7.914 1 98.44 13 LYS B O 1
ATOM 696 N N . ASP B 1 14 ? 10.5 -12.93 -8.828 1 98.69 14 ASP B N 1
ATOM 697 C CA . ASP B 1 14 ? 11.109 -12.055 -7.832 1 98.69 14 ASP B CA 1
ATOM 698 C C . ASP B 1 14 ? 10.602 -10.617 -7.98 1 98.69 14 ASP B C 1
ATOM 700 O O . ASP B 1 14 ? 10.594 -10.078 -9.086 1 98.69 14 ASP B O 1
ATOM 704 N N . LEU B 1 15 ? 10.234 -10.039 -6.906 1 98.69 15 LEU B N 1
ATOM 705 C CA . LEU B 1 15 ? 9.812 -8.648 -6.852 1 98.69 15 LEU B CA 1
ATOM 706 C C . LEU B 1 15 ? 10.594 -7.887 -5.777 1 98.69 15 LEU B C 1
ATOM 708 O O . LEU B 1 15 ? 10.102 -7.711 -4.66 1 98.69 15 LEU B O 1
ATOM 712 N N . PRO B 1 16 ? 11.812 -7.441 -6.148 1 98.12 16 PRO B N 1
ATOM 713 C CA . PRO B 1 16 ? 12.594 -6.684 -5.176 1 98.12 16 PRO B CA 1
ATOM 714 C C . PRO B 1 16 ? 11.875 -5.426 -4.691 1 98.12 16 PRO B C 1
ATOM 716 O O . PRO B 1 16 ? 10.891 -5 -5.297 1 98.12 16 PRO B O 1
ATOM 719 N N . PRO B 1 17 ? 12.305 -4.859 -3.59 1 97.31 17 PRO B N 1
ATOM 720 C CA . PRO B 1 17 ? 11.609 -3.738 -2.953 1 97.31 17 PRO B CA 1
ATOM 721 C C . PRO B 1 17 ? 11.469 -2.527 -3.873 1 97.31 17 PRO B C 1
ATOM 723 O O . PRO B 1 17 ? 10.531 -1.738 -3.727 1 97.31 17 PRO B O 1
ATOM 726 N N . ASP B 1 18 ? 12.336 -2.398 -4.816 1 96.31 18 ASP B N 1
ATOM 727 C CA . ASP B 1 18 ? 12.312 -1.223 -5.684 1 96.31 18 ASP B CA 1
ATOM 728 C C . ASP B 1 18 ? 11.648 -1.541 -7.023 1 96.31 18 ASP B C 1
ATOM 730 O O . ASP B 1 18 ? 11.711 -0.737 -7.957 1 96.31 18 ASP B O 1
ATOM 734 N N . SER B 1 19 ? 11.07 -2.711 -7.113 1 97.12 19 SER B N 1
ATOM 735 C CA . SER B 1 19 ? 10.453 -3.107 -8.375 1 97.12 19 SER B CA 1
ATOM 736 C C . SER B 1 19 ? 9.219 -2.266 -8.672 1 97.12 19 SER B C 1
ATOM 738 O O . SER B 1 19 ? 8.312 -2.158 -7.84 1 97.12 19 SER B O 1
ATOM 740 N N . PRO B 1 20 ? 9.156 -1.688 -9.836 1 96.75 20 PRO B N 1
ATOM 741 C CA . PRO B 1 20 ? 7.926 -1.005 -10.242 1 96.75 20 PRO B CA 1
ATOM 742 C C . PRO B 1 20 ? 6.844 -1.971 -10.719 1 96.75 20 PRO B C 1
ATOM 744 O O . PRO B 1 20 ? 5.75 -1.543 -11.094 1 96.75 20 PRO B O 1
ATOM 747 N N . GLU B 1 21 ? 7.117 -3.266 -10.633 1 98.44 21 GLU B N 1
ATOM 748 C CA . GLU B 1 21 ? 6.238 -4.277 -11.211 1 98.44 21 GLU B CA 1
ATOM 749 C C . GLU B 1 21 ? 5.383 -4.945 -10.133 1 98.44 21 GLU B C 1
ATOM 751 O O . GLU B 1 21 ? 4.609 -5.859 -10.422 1 98.44 21 GLU B O 1
ATOM 756 N N . ALA B 1 22 ? 5.574 -4.508 -8.953 1 98.88 22 ALA B N 1
ATOM 757 C CA . ALA B 1 22 ? 4.84 -5.121 -7.852 1 98.88 22 ALA B CA 1
ATOM 758 C C . ALA B 1 22 ? 3.531 -4.379 -7.582 1 98.88 22 ALA B C 1
ATOM 760 O O . ALA B 1 22 ? 3.498 -3.148 -7.57 1 98.88 22 ALA B O 1
ATOM 761 N N . PHE B 1 23 ? 2.469 -5.137 -7.391 1 98.88 23 PHE B N 1
ATOM 762 C CA . PHE B 1 23 ? 1.14 -4.625 -7.07 1 98.88 23 PHE B CA 1
ATOM 763 C C . PHE B 1 23 ? 0.598 -5.281 -5.805 1 98.88 23 PHE B C 1
ATOM 765 O O . PHE B 1 23 ? 0.785 -6.48 -5.594 1 98.88 23 PHE B O 1
ATOM 772 N N . ILE B 1 24 ? -0.105 -4.465 -4.988 1 98.88 24 ILE B N 1
ATOM 773 C CA . ILE B 1 24 ? -0.592 -5.004 -3.723 1 98.88 24 ILE B CA 1
ATOM 774 C C . ILE B 1 24 ? -2.064 -4.645 -3.543 1 98.88 24 ILE B C 1
ATOM 776 O O . ILE B 1 24 ? -2.529 -3.625 -4.059 1 98.88 24 ILE B O 1
ATOM 780 N N . CYS B 1 25 ? -2.781 -5.5 -2.898 1 98.5 25 CYS B N 1
ATOM 781 C CA . CYS B 1 25 ? -4.094 -5.152 -2.363 1 98.5 25 CYS B CA 1
ATOM 782 C C . CYS B 1 25 ? -3.98 -4.633 -0.936 1 98.5 25 CYS B C 1
ATOM 784 O O . CYS B 1 25 ? -2.875 -4.477 -0.413 1 98.5 25 CYS B O 1
ATOM 786 N N . SER B 1 26 ? -5.059 -4.406 -0.257 1 98.56 26 SER B N 1
ATOM 787 C CA . SER B 1 26 ? -5.066 -3.82 1.079 1 98.56 26 SER B CA 1
ATOM 788 C C . SER B 1 26 ? -4.516 -4.797 2.113 1 98.56 26 SER B C 1
ATOM 790 O O . SER B 1 26 ? -4.188 -4.402 3.234 1 98.56 26 SER B O 1
ATOM 792 N N . PHE B 1 27 ? -4.398 -6.074 1.801 1 98.25 27 PHE B N 1
ATOM 793 C CA . PHE B 1 27 ? -3.838 -7.07 2.703 1 98.25 27 PHE B CA 1
ATOM 794 C C . PHE B 1 27 ? -2.398 -7.398 2.32 1 98.25 27 PHE B C 1
ATOM 796 O O . PHE B 1 27 ? -1.787 -8.297 2.896 1 98.25 27 PHE B O 1
ATOM 803 N N . GLU B 1 28 ? -1.911 -6.758 1.294 1 98.44 28 GLU B N 1
ATOM 804 C CA . GLU B 1 28 ? -0.528 -6.785 0.828 1 98.44 28 GLU B CA 1
ATOM 805 C C . GLU B 1 28 ? -0.211 -8.094 0.114 1 98.44 28 GLU B C 1
ATOM 807 O O . GLU B 1 28 ? 0.939 -8.539 0.1 1 98.44 28 GLU B O 1
ATOM 812 N N . CYS B 1 29 ? -1.301 -8.805 -0.28 1 98.38 29 CYS B N 1
ATOM 813 C CA . CYS B 1 29 ? -0.965 -9.797 -1.302 1 98.38 29 CYS B CA 1
ATOM 814 C C . CYS B 1 29 ? -0.205 -9.148 -2.453 1 98.38 29 CYS B C 1
ATOM 816 O O . CYS B 1 29 ? -0.54 -8.039 -2.881 1 98.38 29 CYS B O 1
ATOM 818 N N . THR B 1 30 ? 0.798 -9.781 -2.889 1 98.75 30 THR B N 1
ATOM 819 C CA . THR B 1 30 ? 1.706 -9.156 -3.848 1 98.75 30 THR B CA 1
ATOM 820 C C . THR B 1 30 ? 1.735 -9.945 -5.152 1 98.75 30 THR B C 1
ATOM 822 O O . THR B 1 30 ? 1.953 -11.164 -5.145 1 98.75 30 THR B O 1
ATOM 825 N N . PHE B 1 31 ? 1.533 -9.242 -6.195 1 98.75 31 PHE B N 1
ATOM 826 C CA . PHE B 1 31 ? 1.507 -9.844 -7.523 1 98.75 31 PHE B CA 1
ATOM 827 C C . PHE B 1 31 ? 2.314 -9.008 -8.508 1 98.75 31 PHE B C 1
ATOM 829 O O . PHE B 1 31 ? 2.461 -7.797 -8.336 1 98.75 31 PHE B O 1
ATOM 836 N N . CYS B 1 32 ? 2.836 -9.656 -9.547 1 98.88 32 CYS B N 1
ATOM 837 C CA . CYS B 1 32 ? 3.566 -8.914 -10.562 1 98.88 32 CYS B CA 1
ATOM 838 C C . CYS B 1 32 ? 2.613 -8.32 -11.594 1 98.88 32 CYS B C 1
ATOM 840 O O . CYS B 1 32 ? 1.46 -8.742 -11.688 1 98.88 32 CYS B O 1
ATOM 842 N N . ARG B 1 33 ? 3.098 -7.367 -12.289 1 98.81 33 ARG B N 1
ATOM 843 C CA . ARG B 1 33 ? 2.299 -6.66 -13.289 1 98.81 33 ARG B CA 1
ATOM 844 C C . ARG B 1 33 ? 1.659 -7.637 -14.266 1 98.81 33 ARG B C 1
ATOM 846 O O . ARG B 1 33 ? 0.474 -7.52 -14.586 1 98.81 33 ARG B O 1
ATOM 853 N N . ASP B 1 34 ? 2.396 -8.562 -14.766 1 98.69 34 ASP B N 1
ATOM 854 C CA . ASP B 1 34 ? 1.888 -9.492 -15.766 1 98.69 34 ASP B CA 1
ATOM 855 C C . ASP B 1 34 ? 0.723 -10.312 -15.219 1 98.69 34 ASP B C 1
ATOM 857 O O . ASP B 1 34 ? -0.328 -10.414 -15.852 1 98.69 34 ASP B O 1
ATOM 861 N N . CYS B 1 35 ? 0.897 -10.953 -14.102 1 98.56 35 CYS B N 1
ATOM 862 C CA . CYS B 1 35 ? -0.186 -11.727 -13.5 1 98.56 35 CYS B CA 1
ATOM 863 C C . CYS B 1 35 ? -1.388 -10.836 -13.203 1 98.56 35 CYS B C 1
ATOM 865 O O . CYS B 1 35 ? -2.529 -11.227 -13.469 1 98.56 35 CYS B O 1
ATOM 867 N N . MET B 1 36 ? -1.102 -9.688 -12.609 1 98.38 36 MET B N 1
ATOM 868 C CA . MET B 1 36 ? -2.168 -8.742 -12.289 1 98.38 36 MET B CA 1
ATOM 869 C C . MET B 1 36 ? -2.982 -8.398 -13.531 1 98.38 36 MET B C 1
ATOM 871 O O . MET B 1 36 ? -4.215 -8.367 -13.484 1 98.38 36 MET B O 1
ATOM 875 N N . THR B 1 37 ? -2.328 -8.195 -14.672 1 98.5 37 THR B N 1
ATOM 876 C CA . THR B 1 37 ? -2.994 -7.734 -15.891 1 98.5 37 THR B CA 1
ATOM 877 C C . THR B 1 37 ? -3.631 -8.898 -16.641 1 98.5 37 THR B C 1
ATOM 879 O O . THR B 1 37 ? -4.762 -8.789 -17.109 1 98.5 37 THR B O 1
ATOM 882 N N . THR B 1 38 ? -3.014 -10.016 -16.688 1 98.19 38 THR B N 1
ATOM 883 C CA . THR B 1 38 ? -3.418 -11.039 -17.641 1 98.19 38 THR B CA 1
ATOM 884 C C . THR B 1 38 ? -4.195 -12.148 -16.938 1 98.19 38 THR B C 1
ATOM 886 O O . THR B 1 38 ? -5.047 -12.805 -17.547 1 98.19 38 THR B O 1
ATOM 889 N N . ARG B 1 39 ? -3.906 -12.438 -15.734 1 97.44 39 ARG B N 1
ATOM 890 C CA . ARG B 1 39 ? -4.531 -13.562 -15.047 1 97.44 39 ARG B CA 1
ATOM 891 C C . ARG B 1 39 ? -5.578 -13.086 -14.047 1 97.44 39 ARG B C 1
ATOM 893 O O . ARG B 1 39 ? -6.621 -13.727 -13.883 1 97.44 39 ARG B O 1
ATOM 900 N N . LEU B 1 40 ? -5.27 -12.023 -13.383 1 97.62 40 LEU B N 1
ATOM 901 C CA . LEU B 1 40 ? -6.086 -11.633 -12.234 1 97.62 40 LEU B CA 1
ATOM 902 C C . LEU B 1 40 ? -7.047 -10.508 -12.609 1 97.62 40 LEU B C 1
ATOM 904 O O . LEU B 1 40 ? -7.996 -10.227 -11.875 1 97.62 40 LEU B O 1
ATOM 908 N N . ASN B 1 41 ? -6.797 -9.891 -13.703 1 98 41 ASN B N 1
ATOM 909 C CA . ASN B 1 41 ? -7.621 -8.797 -14.211 1 98 41 ASN B CA 1
ATOM 910 C C . ASN B 1 41 ? -7.781 -7.691 -13.172 1 98 41 ASN B C 1
ATOM 912 O O . ASN B 1 41 ? -8.898 -7.219 -12.93 1 98 41 ASN B O 1
ATOM 916 N N . GLY B 1 42 ? -6.742 -7.383 -12.469 1 98.19 4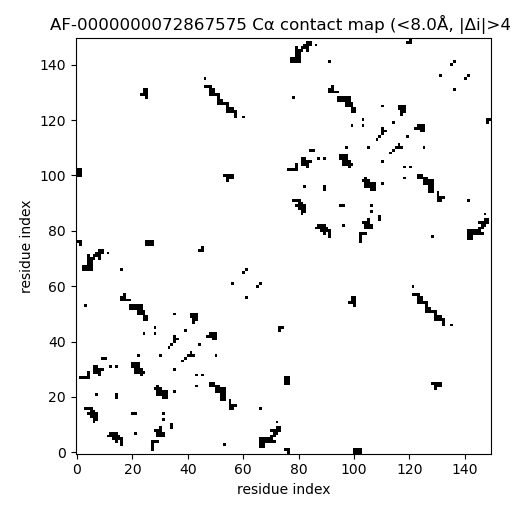2 GLY B N 1
ATOM 917 C CA . GLY B 1 42 ? -6.688 -6.227 -11.586 1 98.19 42 GLY B CA 1
ATOM 918 C C . GLY B 1 42 ? -7.246 -6.5 -10.203 1 98.19 42 GLY B C 1
ATOM 919 O O . GLY B 1 42 ? -7.316 -5.598 -9.367 1 98.19 42 GLY B O 1
ATOM 920 N N . HIS B 1 43 ? -7.629 -7.734 -9.922 1 97.88 43 HIS B N 1
ATOM 921 C CA . HIS B 1 43 ? -8.258 -8.031 -8.641 1 97.88 43 HIS B CA 1
ATOM 922 C C . HIS B 1 43 ? -7.492 -9.117 -7.895 1 97.88 43 HIS B C 1
ATOM 924 O O . HIS B 1 43 ? -7.043 -10.094 -8.492 1 97.88 43 HIS B O 1
ATOM 930 N N . CYS B 1 44 ? -7.363 -8.883 -6.664 1 97.44 44 CYS B N 1
ATOM 931 C CA . CYS B 1 44 ? -6.727 -9.883 -5.812 1 97.44 44 CYS B CA 1
ATOM 932 C C . CYS B 1 44 ? -7.574 -11.141 -5.727 1 97.44 44 CYS B C 1
ATOM 934 O O . CYS B 1 44 ? -8.758 -11.078 -5.391 1 97.44 44 CYS B O 1
ATOM 936 N N . PRO B 1 45 ? -6.957 -12.297 -5.953 1 96.5 45 PRO B N 1
ATOM 937 C CA . PRO B 1 45 ? -7.758 -13.523 -5.91 1 96.5 45 PRO B CA 1
ATOM 938 C C . PRO B 1 45 ? -8.109 -13.945 -4.484 1 96.5 45 PRO B C 1
ATOM 940 O O . PRO B 1 45 ? -8.984 -14.797 -4.289 1 96.5 45 PRO B O 1
ATOM 943 N N . ASN B 1 46 ? -7.441 -13.398 -3.508 1 94.62 46 ASN B N 1
ATOM 944 C CA . ASN B 1 46 ? -7.652 -13.789 -2.117 1 94.62 46 ASN B CA 1
ATOM 945 C C . ASN B 1 46 ? -8.781 -12.984 -1.473 1 94.62 46 ASN B C 1
ATOM 947 O O . ASN B 1 46 ? -9.633 -13.547 -0.783 1 94.62 46 ASN B O 1
ATOM 951 N N . CYS B 1 47 ? -8.891 -11.734 -1.703 1 94.12 47 CYS B N 1
ATOM 952 C CA . CYS B 1 47 ? -9.859 -10.906 -1.001 1 94.12 47 CYS B CA 1
AT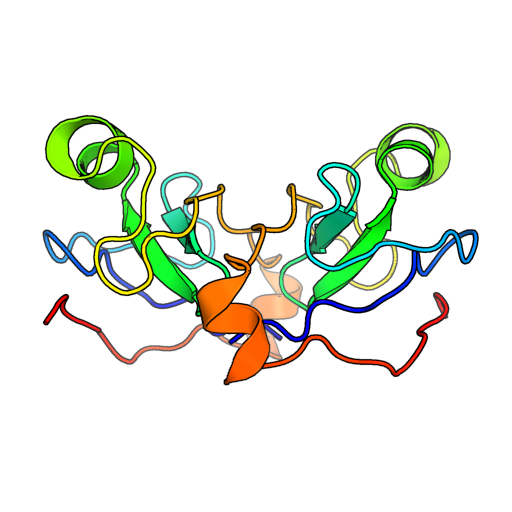OM 953 C C . CYS B 1 47 ? -10.812 -10.227 -1.981 1 94.12 47 CYS B C 1
ATOM 955 O O . CYS B 1 47 ? -11.797 -9.609 -1.574 1 94.12 47 CYS B O 1
ATOM 957 N N . GLY B 1 48 ? -10.469 -10.266 -3.26 1 94.62 48 GLY B N 1
ATOM 958 C CA . GLY B 1 48 ? -11.32 -9.664 -4.277 1 94.62 48 GLY B CA 1
ATOM 959 C C . GLY B 1 48 ? -11.07 -8.18 -4.465 1 94.62 48 GLY B C 1
ATOM 960 O O . GLY B 1 48 ? -11.695 -7.539 -5.309 1 94.62 48 GLY B O 1
ATOM 961 N N . GLY B 1 49 ? -10.203 -7.621 -3.682 1 96.56 49 GLY B N 1
ATOM 962 C CA . GLY B 1 49 ? -9.93 -6.195 -3.754 1 96.56 49 GLY B CA 1
ATOM 963 C C . GLY B 1 49 ? -9.07 -5.805 -4.941 1 96.56 49 GLY B C 1
ATOM 964 O O . GLY B 1 49 ? -8.578 -6.672 -5.664 1 96.56 49 GLY B O 1
ATOM 965 N N . GLU B 1 50 ? -8.992 -4.539 -5.141 1 98.06 50 GLU B N 1
ATOM 966 C CA . GLU B 1 50 ? -8.188 -4.059 -6.258 1 98.06 50 GLU B CA 1
ATOM 967 C C . GLU B 1 50 ? -6.699 -4.238 -5.98 1 98.06 50 GLU B C 1
ATOM 969 O O . GLU B 1 50 ? -6.281 -4.336 -4.824 1 98.06 50 GLU B O 1
ATOM 974 N N . LEU B 1 51 ? -5.922 -4.32 -7.008 1 98.56 51 LEU B N 1
ATOM 975 C CA . LEU B 1 51 ? -4.465 -4.312 -6.957 1 98.56 51 LEU B CA 1
ATOM 976 C C . LEU B 1 51 ? -3.908 -2.984 -7.457 1 98.56 51 LEU B C 1
ATOM 978 O O . LEU B 1 51 ? -4.23 -2.549 -8.562 1 98.56 51 LEU B O 1
ATOM 982 N N . VAL B 1 52 ? -3.148 -2.312 -6.645 1 98.81 52 VAL B N 1
ATOM 983 C CA . VAL B 1 52 ? -2.51 -1.042 -6.969 1 98.81 52 VAL B CA 1
ATOM 984 C C . VAL B 1 52 ? -0.993 -1.185 -6.875 1 98.81 52 VAL B C 1
ATOM 986 O O . VAL B 1 52 ? -0.489 -2.068 -6.18 1 98.81 52 VAL B O 1
ATOM 989 N N . ARG B 1 53 ? -0.265 -0.335 -7.664 1 98.81 53 ARG B N 1
ATOM 990 C CA . ARG B 1 53 ? 1.192 -0.408 -7.625 1 98.81 53 ARG B CA 1
ATOM 991 C C . ARG B 1 53 ? 1.709 -0.26 -6.195 1 98.81 53 ARG B C 1
ATOM 993 O O . ARG B 1 53 ? 1.204 0.564 -5.43 1 98.81 53 ARG B O 1
ATOM 1000 N N . ARG B 1 54 ? 2.643 -1.12 -5.848 1 98.88 54 ARG B N 1
ATOM 1001 C CA . ARG B 1 54 ? 3.266 -1.059 -4.531 1 98.88 54 ARG B CA 1
ATOM 1002 C C . ARG B 1 54 ? 4.219 0.127 -4.43 1 98.88 54 ARG B C 1
ATOM 1004 O O . ARG B 1 54 ? 5.066 0.324 -5.301 1 98.88 54 ARG B O 1
ATOM 1011 N N . PRO B 1 55 ? 4.066 0.874 -3.34 1 98.56 55 PRO B N 1
ATOM 1012 C CA . PRO B 1 55 ? 5.082 1.918 -3.188 1 98.56 55 PRO B CA 1
ATOM 1013 C C . PRO B 1 55 ? 6.496 1.354 -3.072 1 98.56 55 PRO B C 1
ATOM 1015 O O . PRO B 1 55 ? 6.699 0.318 -2.436 1 98.56 55 PRO B O 1
ATOM 1018 N N . VAL B 1 56 ? 7.402 2.047 -3.689 1 97.56 56 VAL B N 1
ATOM 1019 C CA . VAL B 1 56 ? 8.812 1.708 -3.539 1 97.56 56 VAL B CA 1
ATOM 1020 C C . VAL B 1 56 ? 9.367 2.338 -2.262 1 97.56 56 VAL B C 1
ATOM 1022 O O . VAL B 1 56 ? 9.117 3.516 -1.987 1 97.56 56 VAL B O 1
ATOM 1025 N N . ARG B 1 57 ? 10.016 1.566 -1.416 1 97.19 57 ARG B N 1
ATOM 1026 C CA . ARG B 1 57 ? 10.727 2.109 -0.265 1 97.19 57 ARG B CA 1
ATOM 1027 C C . ARG B 1 57 ? 12.109 2.613 -0.667 1 97.19 57 ARG B C 1
ATOM 1029 O O . ARG B 1 57 ? 12.906 1.867 -1.246 1 97.19 57 ARG B O 1
ATOM 1036 N N . PRO B 1 58 ? 12.391 3.914 -0.321 1 96.56 58 PRO B N 1
ATOM 1037 C CA . PRO B 1 58 ? 13.711 4.422 -0.699 1 96.56 58 PRO B CA 1
ATOM 1038 C C . PRO B 1 58 ? 14.852 3.586 -0.126 1 96.56 58 PRO B C 1
ATOM 1040 O O . PRO B 1 58 ? 14.734 3.057 0.982 1 96.56 58 PRO B O 1
ATOM 1043 N N . GLU B 1 59 ? 16 3.566 -0.861 1 96.12 59 GLU B N 1
ATOM 1044 C CA . GLU B 1 59 ? 17.156 2.746 -0.513 1 96.12 59 GLU B CA 1
ATOM 1045 C C . GLU B 1 59 ? 17.609 3.014 0.919 1 96.12 59 GLU B C 1
ATOM 1047 O O . GLU B 1 59 ? 17.875 2.078 1.679 1 96.12 59 GLU B O 1
ATOM 1052 N N . GLU B 1 60 ? 17.688 4.305 1.227 1 95.31 60 GLU B N 1
ATOM 1053 C CA . GLU B 1 60 ? 18.156 4.676 2.561 1 95.31 60 GLU B CA 1
ATOM 1054 C C . GLU B 1 60 ? 17.219 4.141 3.639 1 95.31 60 GLU B C 1
ATOM 1056 O O . GLU B 1 60 ? 17.672 3.695 4.695 1 95.31 60 GLU B O 1
ATOM 1061 N N . ALA B 1 61 ? 15.914 4.199 3.393 1 96.5 61 ALA B N 1
ATOM 1062 C CA . ALA B 1 61 ? 14.93 3.709 4.355 1 96.5 61 ALA B CA 1
ATOM 1063 C C . ALA B 1 61 ? 14.969 2.188 4.449 1 96.5 61 ALA B C 1
ATOM 1065 O O . ALA B 1 61 ? 14.672 1.616 5.5 1 96.5 61 ALA B O 1
ATOM 1066 N N . LEU B 1 62 ? 15.359 1.498 3.371 1 96.94 62 LEU B N 1
ATOM 1067 C CA . LEU B 1 62 ? 15.422 0.041 3.336 1 96.94 62 LEU B CA 1
ATOM 1068 C C . LEU B 1 62 ? 16.484 -0.479 4.301 1 96.94 62 LEU B C 1
ATOM 1070 O O . LEU B 1 62 ? 16.359 -1.583 4.836 1 96.94 62 LEU B O 1
ATOM 1074 N N . ARG B 1 63 ? 17.531 0.266 4.547 1 96.25 63 ARG B N 1
ATOM 1075 C CA . ARG B 1 63 ? 18.609 -0.14 5.445 1 96.25 63 ARG B CA 1
ATOM 1076 C C . ARG B 1 63 ? 18.094 -0.292 6.875 1 96.25 63 ARG B C 1
ATOM 1078 O O . ARG B 1 63 ? 18.484 -1.219 7.586 1 96.25 63 ARG B O 1
ATOM 1085 N N . ARG B 1 64 ? 17.234 0.566 7.293 1 96.12 64 ARG B N 1
ATOM 1086 C CA . ARG B 1 64 ? 16.719 0.585 8.656 1 96.12 64 ARG B CA 1
ATOM 1087 C C . ARG B 1 64 ? 15.43 -0.225 8.766 1 96.12 64 ARG B C 1
ATOM 1089 O O . ARG B 1 64 ? 15.07 -0.689 9.852 1 96.12 64 ARG B O 1
ATOM 1096 N N . HIS B 1 65 ? 14.664 -0.357 7.711 1 97.62 65 HIS B N 1
ATOM 1097 C CA . HIS B 1 65 ? 13.391 -1.066 7.633 1 97.62 65 HIS B CA 1
ATOM 1098 C C . HIS B 1 65 ? 13.352 -1.997 6.426 1 97.62 65 HIS B C 1
ATOM 1100 O O . HIS B 1 65 ? 12.672 -1.712 5.438 1 97.62 65 HIS B O 1
ATOM 1106 N N . PRO B 1 66 ? 14.031 -3.082 6.473 1 97.88 66 PRO B N 1
ATOM 1107 C CA . PRO B 1 66 ? 14.219 -3.957 5.312 1 97.88 66 PRO B CA 1
ATOM 1108 C C . PRO B 1 66 ? 12.922 -4.609 4.848 1 97.88 66 PRO B C 1
ATOM 1110 O O . PRO B 1 66 ? 11.969 -4.711 5.621 1 97.88 66 PRO B O 1
ATOM 1113 N N . ALA B 1 67 ? 12.898 -4.992 3.553 1 98.38 67 ALA B N 1
ATOM 1114 C CA . ALA B 1 67 ? 11.805 -5.773 2.979 1 98.38 67 ALA B CA 1
ATOM 1115 C C . ALA B 1 67 ? 11.734 -7.16 3.605 1 98.38 67 ALA B C 1
ATOM 1117 O O . ALA B 1 67 ? 12.734 -7.664 4.129 1 98.38 67 ALA B O 1
ATOM 1118 N N . SER B 1 68 ? 10.5 -7.688 3.549 1 98.5 68 SER B N 1
ATOM 1119 C CA . SER B 1 68 ? 10.352 -9.078 3.965 1 98.5 68 SER B CA 1
ATOM 1120 C C . SER B 1 68 ? 11.148 -10.016 3.062 1 98.5 68 SER B C 1
ATOM 1122 O O . SER B 1 68 ? 11.32 -9.742 1.872 1 98.5 68 SER B O 1
ATOM 1124 N N . THR B 1 69 ? 11.602 -11.102 3.588 1 97.94 69 THR B N 1
ATOM 1125 C CA . THR B 1 69 ? 12.258 -12.141 2.799 1 97.94 69 THR B CA 1
ATOM 1126 C C . THR B 1 69 ? 11.352 -13.359 2.645 1 97.94 69 THR B C 1
ATOM 1128 O O . THR B 1 69 ? 11.703 -14.312 1.953 1 97.94 69 THR B O 1
ATOM 1131 N N . LEU B 1 70 ? 10.227 -13.367 3.314 1 97.81 70 LEU B N 1
ATOM 1132 C CA . LEU B 1 70 ? 9.328 -14.516 3.312 1 97.81 70 LEU B CA 1
ATOM 1133 C C . LEU B 1 70 ? 8.508 -14.562 2.025 1 97.81 70 LEU B C 1
ATOM 1135 O O . LEU B 1 70 ? 7.691 -13.68 1.771 1 97.81 70 LEU B O 1
ATOM 1139 N N . ARG B 1 71 ? 8.719 -15.609 1.222 1 97.75 71 ARG B N 1
ATOM 1140 C CA . ARG B 1 71 ? 7.953 -15.812 -0.009 1 97.75 71 ARG B CA 1
ATOM 1141 C C . ARG B 1 71 ? 6.547 -16.312 0.292 1 97.75 71 ARG B C 1
ATOM 1143 O O . ARG B 1 71 ? 6.355 -17.141 1.194 1 97.75 71 ARG B O 1
ATOM 1150 N N . ARG B 1 72 ? 5.594 -15.742 -0.446 1 97.19 72 ARG B N 1
ATOM 1151 C CA . ARG B 1 72 ? 4.199 -16.141 -0.322 1 97.19 72 ARG B CA 1
ATOM 1152 C C . ARG B 1 72 ? 3.676 -16.719 -1.636 1 97.19 72 ARG B C 1
ATOM 1154 O O . ARG B 1 72 ? 4.121 -16.312 -2.713 1 97.19 72 ARG B O 1
ATOM 1161 N N . HIS B 1 73 ? 2.74 -17.672 -1.519 1 94.69 73 HIS B N 1
ATOM 1162 C CA . HIS B 1 73 ? 2.07 -18.281 -2.67 1 94.69 73 HIS B CA 1
ATOM 1163 C C . HIS B 1 73 ? 0.556 -18.25 -2.498 1 94.69 73 HIS B C 1
ATOM 1165 O O . HIS B 1 73 ? 0.051 -18.422 -1.385 1 94.69 73 HIS B O 1
ATOM 1171 N N . ALA B 1 74 ? -0.065 -17.766 -3.613 1 81.75 74 ALA B N 1
ATOM 1172 C CA . ALA B 1 74 ? -1.524 -17.703 -3.582 1 81.75 74 ALA B CA 1
ATOM 1173 C C . ALA B 1 74 ? -2.121 -19.062 -3.201 1 81.75 74 ALA B C 1
ATOM 1175 O O . ALA B 1 74 ? -1.587 -20.109 -3.57 1 81.75 74 ALA B O 1
ATOM 1176 N N . GLN B 1 75 ? -3.102 -18.938 -2.203 1 67.19 75 GLN B N 1
ATOM 1177 C CA . GLN B 1 75 ? -3.793 -20.156 -1.802 1 67.19 75 GLN B CA 1
ATOM 1178 C C . GLN B 1 75 ? -4.891 -20.516 -2.797 1 67.19 75 GLN B C 1
ATOM 1180 O O . GLN B 1 75 ? -5.445 -19.641 -3.465 1 67.19 75 GLN B O 1
#

pLDDT: mean 97.15, std 4.11, range [67.0, 98.88]

Nearest PDB structures (foldseek):
  4whv-assembly2_J  TM=5.313E-01  e=1.180E-01  Homo sapiens
  4ayc-assembly1_B-2  TM=5.247E-01  e=1.180E-01  Homo sapiens
  5fey-assembly1_A  TM=6.180E-01  e=2.296E-01  Homo sapiens
  4txa-assembly1_A  TM=6.731E-01  e=1.583E+00  Mus musculus
  6kf9-assembly1_G  TM=5.359E-01  e=1.386E+00  Thermococcus kodakarensis KOD1

Sequence (150 aa):
MLELRPNCECCDKDLPPDSPEAFICSFECTFCRDCMTTRLNGHCPNCGGELVRRPVRPEEALRRHPASTLRRHAQMLELRPNCECCDKDLPPDSPEAFICSFECTFCRDCMTTRLNGHCPNCGGELVRRPVRPEEALRRHPASTLRRHAQ

Secondary structure (DSSP, 8-state):
-----SB-TTT--B--TT-TTEEE-TT--EEEHHIIIIISTTB-TTT--B-EEPPPPPHHHHHHSPPP-------/-----SB-TTT--B--TT-TTEEE-TT--EEEHHIIIIISTTB-TTT--B-EEPPPPPHHHHHHSPPP-------

Radius of gyration: 14.58 Å; Cα contacts (8 Å, |Δi|>4): 331; chains: 2; bounding box: 36×41×32 Å